Protein AF-A0A966JKJ8-F1 (afdb_monomer_lite)

Foldseek 3Di:
DDDPPDPDDDPPDPPPDDDDDDCVVVVVCVVVVVVCCVPPVVVVVVCVQVVQWDDPPPDDPPDTDRPPD

Secondary structure (DSSP, 8-state):
------------S----------HHHHHHHHHHHHHIIIIIHHHHHHHHHHTEEPPTTPPTT--EES--

Structure (mmCIF, N/CA/C/O backbone):
data_AF-A0A966JKJ8-F1
#
_entry.id   AF-A0A966JKJ8-F1
#
loop_
_atom_site.group_PDB
_atom_site.id
_atom_site.type_symbol
_atom_site.label_atom_id
_atom_site.label_alt_id
_atom_site.label_comp_id
_atom_site.label_asym_id
_atom_site.label_entity_id
_atom_site.label_seq_id
_atom_site.pdbx_PDB_ins_code
_atom_site.Cartn_x
_atom_site.Cartn_y
_atom_site.Cartn_z
_atom_site.occupancy
_atom_site.B_iso_or_equiv
_atom_site.auth_seq_id
_atom_site.auth_comp_id
_atom_site.auth_asym_id
_atom_site.auth_atom_id
_atom_site.pdbx_PDB_model_num
ATOM 1 N N . MET A 1 1 ? -48.802 15.575 36.661 1.00 38.12 1 MET A N 1
ATOM 2 C CA . MET A 1 1 ? -48.342 15.088 35.343 1.00 38.12 1 MET A CA 1
ATOM 3 C C . MET A 1 1 ? -47.167 15.966 34.937 1.00 38.12 1 MET A C 1
ATOM 5 O O . MET A 1 1 ? -47.318 17.169 35.024 1.00 38.12 1 MET A O 1
ATOM 9 N N . ALA A 1 2 ? -46.001 15.523 34.509 1.00 49.50 2 ALA A N 1
ATOM 10 C CA . ALA A 1 2 ? -45.400 14.211 34.413 1.00 49.50 2 ALA A CA 1
ATOM 11 C C . ALA A 1 2 ? -43.989 14.514 33.857 1.00 49.50 2 ALA A C 1
ATOM 13 O O . ALA A 1 2 ? -43.876 15.192 32.843 1.00 49.50 2 ALA A O 1
ATOM 14 N N . PHE A 1 3 ? -42.950 14.050 34.551 1.00 58.22 3 PHE A N 1
ATOM 15 C CA . PHE A 1 3 ? -41.604 13.805 34.018 1.00 58.22 3 PHE A CA 1
ATOM 16 C C . PHE A 1 3 ? -40.733 14.994 33.574 1.00 58.22 3 PHE A C 1
ATOM 18 O O . PHE A 1 3 ? -40.464 15.202 32.394 1.00 58.22 3 PHE A O 1
ATOM 25 N N . LEU A 1 4 ? -40.120 15.656 34.558 1.00 56.06 4 LEU A N 1
ATOM 26 C CA . LEU A 1 4 ? -38.778 16.207 34.384 1.00 56.06 4 LEU A CA 1
ATOM 27 C C . LEU A 1 4 ? -37.776 15.066 34.644 1.00 56.06 4 LEU A C 1
ATOM 29 O O . LEU A 1 4 ? -37.393 14.809 35.786 1.00 56.06 4 LEU A O 1
ATOM 33 N N . HIS A 1 5 ? -37.398 14.319 33.603 1.00 54.16 5 HIS A N 1
ATOM 34 C CA . HIS A 1 5 ? -36.295 13.362 33.701 1.00 54.16 5 HIS A CA 1
ATOM 35 C C . HIS A 1 5 ? -34.973 14.129 33.715 1.00 54.16 5 HIS A C 1
ATOM 37 O O . HIS A 1 5 ? -34.384 14.453 32.690 1.00 54.16 5 HIS A O 1
ATOM 43 N N . THR A 1 6 ? -34.553 14.431 34.937 1.00 53.41 6 THR A N 1
ATOM 44 C CA . THR A 1 6 ? -33.164 14.537 35.374 1.00 53.41 6 THR A CA 1
ATOM 45 C C . THR A 1 6 ? -32.254 13.586 34.579 1.00 53.41 6 THR A C 1
ATOM 47 O O . THR A 1 6 ? -32.239 12.373 34.778 1.00 53.41 6 THR A O 1
ATOM 50 N N . ALA A 1 7 ? -31.487 14.161 33.654 1.00 60.22 7 ALA A N 1
ATOM 51 C CA . ALA A 1 7 ? -30.282 13.563 33.101 1.00 60.22 7 ALA A CA 1
ATOM 52 C C . ALA A 1 7 ? -29.085 14.010 33.954 1.00 60.22 7 ALA A C 1
ATOM 54 O O . ALA A 1 7 ? -28.174 14.679 33.472 1.00 60.22 7 ALA A O 1
ATOM 55 N N . THR A 1 8 ? -29.095 13.687 35.248 1.00 55.34 8 THR A N 1
ATOM 56 C CA . THR A 1 8 ? -27.888 13.742 36.080 1.00 55.34 8 THR A CA 1
ATOM 57 C C . THR A 1 8 ? -27.609 12.351 36.635 1.00 55.34 8 THR A C 1
ATOM 59 O O . THR A 1 8 ? -28.255 11.857 37.552 1.00 55.34 8 THR A O 1
ATOM 62 N N . GLY A 1 9 ? -26.634 11.691 36.015 1.00 51.34 9 GLY A N 1
ATOM 63 C CA . GLY A 1 9 ? -26.209 10.335 36.356 1.00 51.34 9 GLY A CA 1
ATOM 64 C C . GLY A 1 9 ? -24.892 9.968 35.685 1.00 51.34 9 GLY A C 1
ATOM 65 O O . GLY A 1 9 ? -24.758 8.910 35.086 1.00 51.34 9 GLY A O 1
ATOM 66 N N . THR A 1 10 ? -23.948 10.900 35.731 1.00 53.50 10 THR A N 1
ATOM 67 C CA . THR A 1 10 ? -22.540 10.780 35.368 1.00 53.50 10 THR A CA 1
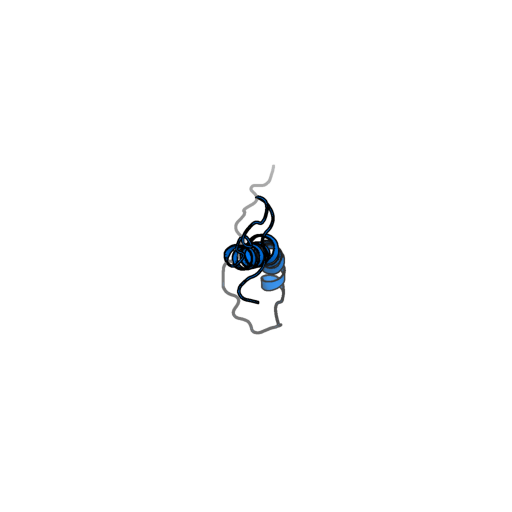ATOM 68 C C . THR A 1 10 ? -21.902 9.441 35.762 1.00 53.50 10 THR A C 1
ATOM 70 O O . THR A 1 10 ? -21.946 9.043 36.923 1.00 53.50 10 THR A O 1
ATOM 73 N N . SER A 1 11 ? -21.145 8.832 34.843 1.00 49.59 11 SER A N 1
ATOM 74 C CA . SER A 1 11 ? -19.944 8.070 35.217 1.00 49.59 11 SER A CA 1
ATOM 75 C C . SER A 1 11 ? -18.720 8.537 34.420 1.00 49.59 11 SER A C 1
ATOM 77 O O . SER A 1 11 ? -18.029 7.754 33.774 1.00 49.59 11 SER A O 1
ATOM 79 N N . SER A 1 12 ? -18.448 9.841 34.455 1.00 62.72 12 SER A N 1
ATOM 80 C CA . SER A 1 12 ? -17.139 10.403 34.125 1.00 62.72 12 SER A CA 1
ATOM 81 C C . SER A 1 12 ? -16.257 10.342 35.375 1.00 62.72 12 SER A C 1
ATOM 83 O O . SER A 1 12 ? -16.243 11.249 36.203 1.00 62.72 12 SER A O 1
ATOM 85 N N . GLY A 1 13 ? -15.555 9.228 35.534 1.00 53.22 13 GLY A N 1
ATOM 86 C CA . GLY A 1 13 ? -14.503 9.056 36.527 1.00 53.22 13 GLY A CA 1
ATOM 87 C C . GLY A 1 13 ? -13.684 7.826 36.147 1.00 53.22 13 GLY A C 1
ATOM 88 O O . GLY A 1 13 ? -14.286 6.804 35.802 1.00 53.22 13 GLY A O 1
ATOM 89 N N . PRO A 1 14 ? -12.340 7.889 36.146 1.00 56.19 14 PRO A N 1
ATOM 90 C CA . PRO A 1 14 ? -11.532 6.757 35.736 1.00 56.19 14 PRO A CA 1
ATOM 91 C C . PRO A 1 14 ? -11.685 5.671 36.799 1.00 56.19 14 PRO A C 1
ATOM 93 O O . PRO A 1 14 ? -11.135 5.774 37.895 1.00 56.19 14 PRO A O 1
ATOM 96 N N . LYS A 1 15 ? -12.454 4.621 36.492 1.00 57.28 15 LYS A N 1
ATOM 97 C CA . LYS A 1 15 ? -12.460 3.400 37.300 1.00 57.28 15 LYS A CA 1
ATOM 98 C C . LYS A 1 15 ? -11.126 2.695 37.076 1.00 57.28 15 LYS A C 1
ATOM 100 O O . LYS A 1 15 ? -11.002 1.795 36.252 1.00 57.28 15 LYS A O 1
ATOM 105 N N . SER A 1 16 ? -10.121 3.168 37.807 1.00 69.69 16 SER A N 1
ATOM 106 C CA . SER A 1 16 ? -8.892 2.445 38.095 1.00 69.69 16 SER A CA 1
ATOM 107 C C . SER A 1 16 ? -9.280 1.188 38.867 1.00 69.69 16 SER A C 1
ATOM 109 O O . SER A 1 16 ? -9.554 1.211 40.064 1.00 69.69 16 SER A O 1
ATOM 111 N N . GLY A 1 17 ? -9.418 0.095 38.130 1.00 54.44 17 GLY A N 1
ATOM 112 C CA . GLY A 1 17 ? -9.700 -1.226 38.651 1.00 54.44 17 GLY A CA 1
ATOM 113 C C . GLY A 1 17 ? -9.134 -2.211 37.650 1.00 54.44 17 GLY A C 1
ATOM 114 O O . GLY A 1 17 ? -9.623 -2.309 36.530 1.00 54.44 17 GLY A O 1
ATOM 115 N N . ILE A 1 18 ? -8.061 -2.895 38.029 1.00 71.25 18 ILE A N 1
ATOM 116 C CA . ILE A 1 18 ? -7.474 -4.005 37.270 1.00 71.25 18 ILE A CA 1
ATOM 117 C C . ILE A 1 18 ? -8.612 -4.903 36.748 1.00 71.25 18 ILE A C 1
ATOM 119 O O . ILE A 1 18 ? -9.367 -5.351 37.608 1.00 71.25 18 ILE A O 1
ATOM 123 N N . LYS A 1 19 ? -8.748 -5.191 35.432 1.00 54.91 19 LYS A N 1
ATOM 124 C CA . LYS A 1 19 ? -9.197 -6.509 34.891 1.00 54.91 19 LYS A CA 1
ATOM 125 C C . LYS A 1 19 ? -9.586 -6.556 33.400 1.00 54.91 19 LYS A C 1
ATOM 127 O O . LYS A 1 19 ? -10.404 -5.787 32.909 1.00 54.91 19 LYS A O 1
ATOM 132 N N . SER A 1 20 ? -9.099 -7.633 32.772 1.00 63.75 20 SER A N 1
ATOM 133 C CA . SER A 1 20 ? -9.349 -8.161 31.419 1.00 63.75 20 SER A CA 1
ATOM 134 C C . SER A 1 20 ? -8.744 -7.365 30.254 1.00 63.75 20 SER A C 1
ATOM 136 O O . SER A 1 20 ? -8.832 -6.142 30.186 1.00 63.75 20 SER A O 1
ATOM 138 N N . LYS A 1 21 ? -8.098 -8.082 29.323 1.00 69.44 21 LYS A N 1
ATOM 139 C CA . LYS A 1 21 ? -7.646 -7.553 28.030 1.00 69.44 21 LYS A CA 1
ATOM 140 C C . LYS A 1 21 ? -8.881 -7.036 27.283 1.00 69.44 21 LYS A C 1
ATOM 142 O O . LYS A 1 21 ? -9.600 -7.817 26.669 1.00 69.44 21 LYS A O 1
ATOM 147 N N . SER A 1 22 ? -9.150 -5.737 27.371 1.00 80.62 22 SER A N 1
ATOM 148 C CA . SER A 1 22 ? -10.270 -5.121 26.662 1.00 80.62 22 SER A CA 1
ATOM 149 C C . SER A 1 22 ? -9.917 -4.974 25.183 1.00 80.62 22 SER A C 1
ATOM 151 O O . SER A 1 22 ? -9.005 -4.229 24.824 1.00 80.62 22 SER A O 1
ATOM 153 N N . TRP A 1 23 ? -10.623 -5.716 24.327 1.00 89.12 23 TRP A N 1
ATOM 154 C CA . TRP A 1 23 ? -10.492 -5.636 22.866 1.00 89.12 23 TRP A CA 1
ATOM 155 C C . TRP A 1 23 ? -11.347 -4.527 22.249 1.00 89.12 23 TRP A C 1
ATOM 157 O O . TRP A 1 23 ? -11.094 -4.108 21.122 1.00 89.12 23 TRP A O 1
ATOM 167 N N . THR A 1 24 ? -12.322 -4.015 23.000 1.00 90.19 24 THR A N 1
ATOM 168 C CA . THR A 1 24 ? -13.262 -2.976 22.574 1.00 90.19 24 THR A CA 1
ATOM 169 C C . THR A 1 24 ? -12.599 -1.759 21.911 1.00 90.19 24 THR A C 1
ATOM 171 O O . THR A 1 24 ? -13.040 -1.407 20.818 1.00 90.19 24 THR A O 1
ATOM 174 N N . PRO A 1 25 ? -11.532 -1.132 22.459 1.00 90.56 25 PRO A N 1
ATOM 175 C CA . PRO A 1 25 ? -10.908 0.015 21.790 1.00 90.56 25 PRO A CA 1
ATOM 176 C C . PRO A 1 25 ? -10.296 -0.345 20.427 1.00 90.56 25 PRO A C 1
ATOM 178 O O . PRO A 1 25 ? -10.330 0.469 19.510 1.00 90.56 25 PRO A O 1
ATOM 181 N N . TYR A 1 26 ? -9.783 -1.567 20.260 1.00 93.50 26 TYR A N 1
ATOM 182 C CA . TYR A 1 26 ? -9.196 -2.019 18.997 1.00 93.50 26 TYR A CA 1
ATOM 183 C C . TYR A 1 26 ? -10.261 -2.368 17.962 1.00 93.50 26 TYR A C 1
ATOM 185 O O . TYR A 1 26 ? -10.075 -2.065 16.789 1.00 93.50 26 TYR A O 1
ATOM 193 N N . LEU A 1 27 ? -11.386 -2.954 18.382 1.00 94.12 27 LEU A N 1
ATOM 194 C CA . LEU A 1 27 ? -12.502 -3.243 17.478 1.00 94.12 27 LEU A CA 1
ATOM 195 C C . LEU A 1 27 ? -13.105 -1.957 16.900 1.00 94.12 27 LEU A C 1
ATOM 197 O O . LEU A 1 27 ? -13.436 -1.916 15.720 1.00 94.12 27 LEU A O 1
ATOM 201 N N . LEU A 1 28 ? -13.210 -0.906 17.721 1.00 93.44 28 LEU A N 1
ATOM 202 C CA . LEU A 1 28 ? -13.680 0.409 17.278 1.00 93.44 28 LEU A CA 1
ATOM 203 C C . LEU A 1 28 ? -12.670 1.110 16.356 1.00 93.44 28 LEU A C 1
ATOM 205 O O . LEU A 1 28 ? -13.071 1.874 15.482 1.00 93.44 28 LEU A O 1
ATOM 209 N N . LEU A 1 29 ? -11.373 0.829 16.515 1.00 96.25 29 LEU A N 1
ATOM 210 C CA . LEU A 1 29 ? -10.303 1.390 15.684 1.00 96.25 29 LEU A CA 1
ATOM 211 C C . LEU A 1 29 ? -10.110 0.635 14.357 1.00 96.25 29 LEU A C 1
ATOM 213 O O . LEU A 1 29 ? -9.787 1.247 13.338 1.00 96.25 29 LEU A O 1
ATOM 217 N N . ALA A 1 30 ? -10.334 -0.680 14.355 1.00 97.06 30 ALA A N 1
ATOM 218 C CA . ALA A 1 30 ? -10.157 -1.563 13.206 1.00 97.06 30 ALA A CA 1
ATOM 219 C C . ALA A 1 30 ? -10.803 -1.062 11.897 1.00 97.06 30 ALA A C 1
ATOM 221 O O . ALA A 1 30 ? -10.094 -1.054 10.890 1.00 97.06 30 ALA A O 1
ATOM 222 N N . PRO A 1 31 ? -12.073 -0.603 11.848 1.00 96.88 31 PRO A N 1
ATOM 223 C CA . PRO A 1 31 ? -12.670 -0.139 10.592 1.00 96.88 31 PRO A CA 1
ATOM 224 C C . PRO A 1 31 ? -11.939 1.074 10.001 1.00 96.88 31 PRO A C 1
ATOM 226 O O . PRO A 1 31 ? -11.718 1.123 8.792 1.00 96.88 31 PRO A O 1
ATOM 229 N N . GLY A 1 32 ? -11.498 2.016 10.842 1.00 97.75 32 GLY A N 1
ATOM 230 C CA . GLY A 1 32 ? -10.700 3.161 10.397 1.00 97.75 32 GLY A CA 1
ATOM 231 C C . GLY A 1 32 ? -9.327 2.739 9.874 1.00 97.75 32 GLY A C 1
ATOM 232 O O . GLY A 1 32 ? -8.877 3.233 8.842 1.00 97.75 32 GLY A O 1
ATOM 233 N N . LEU A 1 33 ? -8.686 1.769 10.533 1.00 98.12 33 LEU A N 1
ATOM 234 C CA . LEU A 1 33 ? -7.402 1.227 10.086 1.00 98.12 33 LEU A CA 1
ATOM 235 C C . LEU A 1 33 ? -7.526 0.516 8.728 1.00 98.12 33 LEU A C 1
ATOM 237 O O . LEU A 1 33 ? -6.709 0.748 7.841 1.00 98.12 33 LEU A O 1
ATOM 241 N N . ILE A 1 34 ? -8.562 -0.309 8.544 1.00 98.25 34 ILE A N 1
A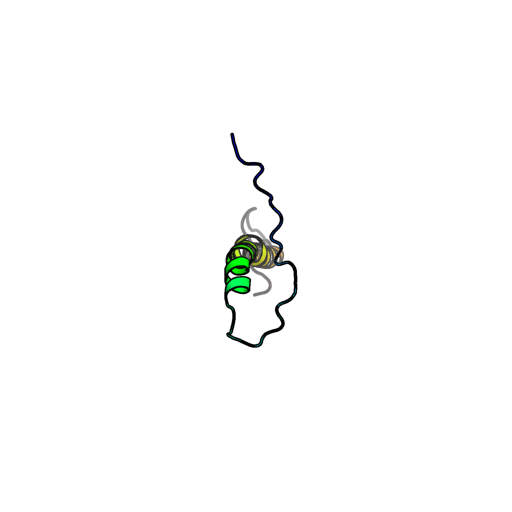TOM 242 C CA . ILE A 1 34 ? -8.844 -0.996 7.273 1.00 98.25 34 ILE A CA 1
ATOM 243 C C . ILE A 1 34 ? -9.052 0.027 6.153 1.00 98.25 34 ILE A C 1
ATOM 245 O O . ILE A 1 34 ? -8.516 -0.135 5.053 1.00 98.25 34 ILE A O 1
ATOM 249 N N . TRP A 1 35 ? -9.788 1.100 6.442 1.00 98.19 35 TRP A N 1
ATOM 250 C CA . TRP A 1 35 ? -10.007 2.180 5.489 1.00 98.19 35 TRP A CA 1
ATOM 251 C C . TRP A 1 35 ? -8.692 2.873 5.101 1.00 98.19 35 TRP A C 1
ATOM 253 O O . TRP A 1 35 ? -8.406 3.004 3.913 1.00 98.19 35 TRP A O 1
ATOM 263 N N . LEU A 1 36 ? -7.840 3.225 6.072 1.00 98.38 36 LEU A N 1
ATOM 264 C CA . LEU A 1 36 ? -6.526 3.821 5.802 1.00 98.38 36 LEU A CA 1
ATOM 265 C C . LEU A 1 36 ? -5.626 2.894 4.980 1.00 98.38 36 LEU A C 1
ATOM 267 O O . LEU A 1 36 ? -5.000 3.333 4.021 1.00 98.38 36 LEU A O 1
ATOM 271 N N . ILE A 1 37 ? -5.572 1.604 5.306 1.00 98.38 37 ILE A N 1
ATOM 272 C CA . ILE A 1 37 ? -4.765 0.649 4.537 1.00 98.38 37 ILE A CA 1
ATOM 273 C C . ILE A 1 37 ? -5.239 0.620 3.077 1.00 98.38 37 ILE A C 1
ATOM 275 O O . ILE A 1 37 ? -4.429 0.745 2.159 1.00 98.38 37 ILE A O 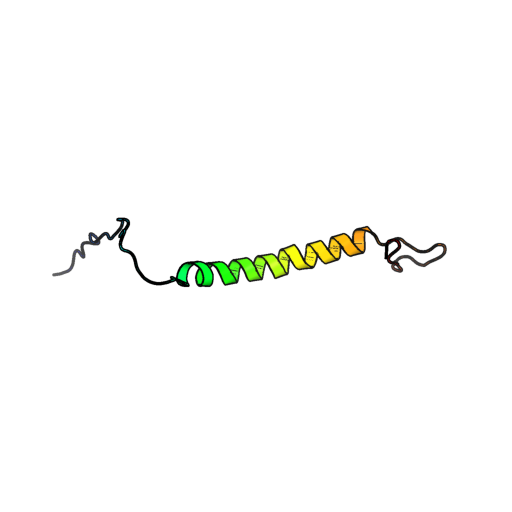1
ATOM 279 N N . THR A 1 38 ? -6.551 0.519 2.867 1.00 98.06 38 THR A N 1
ATOM 280 C CA . THR A 1 38 ? -7.153 0.382 1.533 1.00 98.06 38 THR A CA 1
ATOM 281 C C . THR A 1 38 ? -7.009 1.650 0.692 1.00 98.06 38 THR A C 1
ATOM 283 O O . THR A 1 38 ? -6.674 1.562 -0.485 1.00 98.06 38 THR A O 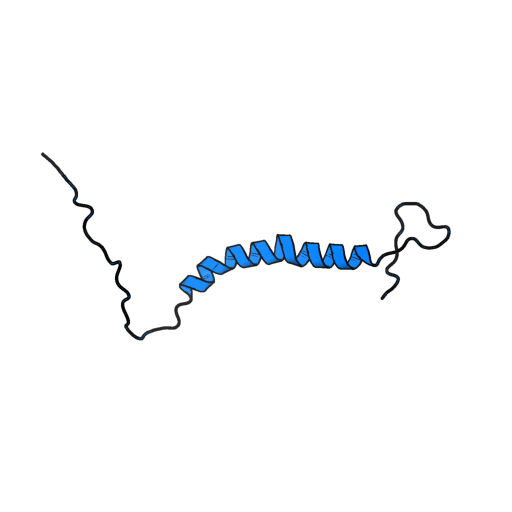1
ATOM 286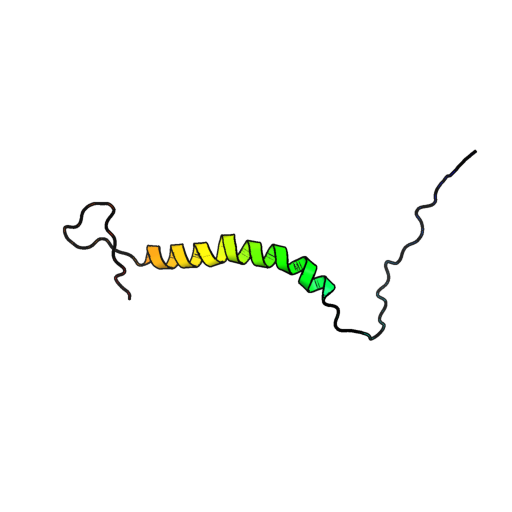 N N . PHE A 1 39 ? -7.240 2.827 1.278 1.00 97.44 39 PHE A N 1
ATOM 287 C CA . PHE A 1 39 ? -7.282 4.096 0.540 1.00 97.44 39 PHE A CA 1
ATOM 288 C C . PHE A 1 39 ? -5.984 4.902 0.585 1.00 97.44 39 PHE A C 1
ATOM 290 O O . PHE A 1 39 ? -5.819 5.812 -0.221 1.00 97.44 39 PHE A O 1
ATOM 297 N N . PHE A 1 40 ? -5.056 4.583 1.487 1.00 97.31 40 PHE A N 1
ATOM 298 C CA . PHE A 1 40 ? -3.757 5.253 1.552 1.00 97.31 40 PHE A CA 1
ATOM 299 C C . PHE A 1 40 ? -2.615 4.294 1.242 1.00 97.31 40 PHE A C 1
ATOM 301 O O . PHE A 1 40 ? -1.874 4.539 0.297 1.00 97.31 40 PHE A O 1
ATOM 308 N N . ILE A 1 41 ? -2.468 3.189 1.979 1.00 98.12 41 ILE A N 1
ATOM 309 C CA . ILE A 1 41 ? -1.274 2.335 1.843 1.00 98.12 41 ILE A CA 1
ATOM 310 C C . ILE A 1 41 ? -1.216 1.661 0.468 1.00 98.12 41 ILE A C 1
ATOM 312 O O . ILE A 1 41 ? -0.201 1.773 -0.221 1.00 98.12 41 ILE A O 1
ATOM 316 N N . PHE A 1 42 ? -2.297 1.007 0.036 1.00 97.56 42 PHE A N 1
ATOM 317 C CA . PHE A 1 42 ? -2.353 0.374 -1.288 1.00 97.56 42 PHE A CA 1
ATOM 318 C C . PHE A 1 42 ? -2.097 1.378 -2.438 1.00 97.56 42 PHE A C 1
ATOM 320 O O . PHE A 1 42 ? -1.250 1.101 -3.297 1.00 97.56 42 PHE A O 1
ATOM 327 N N . PRO A 1 43 ? -2.741 2.563 -2.461 1.00 97.00 43 PRO A N 1
ATOM 328 C CA . PRO A 1 43 ? -2.453 3.589 -3.462 1.00 97.00 43 PRO A CA 1
ATOM 329 C C . PRO A 1 43 ? -1.032 4.144 -3.402 1.00 97.00 43 PRO A C 1
ATOM 331 O O . PRO A 1 43 ? -0.436 4.360 -4.452 1.00 97.00 43 PRO A O 1
ATOM 334 N N . ILE A 1 44 ? -0.453 4.332 -2.212 1.00 98.25 44 ILE A N 1
ATOM 335 C CA . ILE A 1 44 ? 0.933 4.805 -2.071 1.00 98.25 44 ILE 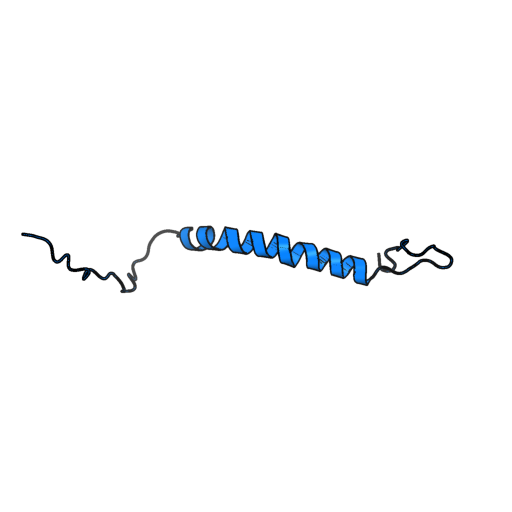A CA 1
ATOM 336 C C . ILE A 1 44 ? 1.912 3.809 -2.693 1.00 98.25 44 ILE A C 1
ATOM 338 O O . ILE A 1 44 ? 2.806 4.223 -3.423 1.00 98.25 44 ILE A O 1
ATOM 342 N N . ILE A 1 45 ? 1.734 2.506 -2.460 1.00 96.81 45 ILE A N 1
ATOM 343 C CA . ILE A 1 45 ? 2.581 1.474 -3.083 1.00 96.81 45 ILE A CA 1
ATOM 344 C C . ILE A 1 45 ? 2.434 1.508 -4.610 1.00 96.81 45 ILE A C 1
ATOM 346 O O . ILE A 1 45 ? 3.426 1.410 -5.336 1.00 96.81 45 ILE A O 1
ATOM 350 N N . SER A 1 46 ? 1.204 1.689 -5.099 1.00 93.62 46 SER A N 1
ATOM 351 C CA . SER A 1 46 ? 0.929 1.813 -6.535 1.00 93.62 46 SER A CA 1
ATOM 352 C C . SER A 1 46 ? 1.637 3.033 -7.129 1.00 93.62 46 SER A C 1
ATOM 354 O O . SER A 1 46 ? 2.340 2.907 -8.129 1.00 93.62 46 SER A O 1
ATOM 356 N N . LEU A 1 47 ? 1.532 4.190 -6.468 1.00 94.81 47 LEU A N 1
ATOM 357 C CA . LEU A 1 47 ? 2.205 5.427 -6.860 1.00 94.81 47 LEU A CA 1
ATOM 358 C C . LEU A 1 47 ? 3.720 5.265 -6.859 1.00 94.81 47 LEU A C 1
ATOM 360 O O . LEU A 1 47 ? 4.355 5.590 -7.858 1.00 94.81 47 LEU A O 1
ATOM 364 N N . ALA A 1 48 ? 4.285 4.714 -5.785 1.00 94.50 48 ALA A N 1
ATOM 365 C CA . ALA A 1 48 ? 5.716 4.464 -5.680 1.00 94.50 48 ALA A CA 1
ATOM 366 C C . ALA A 1 48 ? 6.206 3.587 -6.843 1.00 94.50 48 ALA A C 1
ATOM 368 O O . ALA A 1 48 ? 7.154 3.962 -7.528 1.00 94.50 48 ALA A O 1
ATOM 369 N N . SER A 1 49 ? 5.494 2.497 -7.142 1.00 91.62 49 SER A N 1
ATOM 370 C CA . SER A 1 49 ? 5.823 1.611 -8.268 1.00 91.62 49 SER A CA 1
ATOM 371 C C . SER A 1 49 ? 5.772 2.358 -9.604 1.00 91.62 49 SER A C 1
ATOM 373 O O . SER A 1 49 ? 6.731 2.341 -10.368 1.00 91.62 49 SER A O 1
ATOM 375 N N . THR A 1 50 ? 4.686 3.088 -9.875 1.00 92.38 50 THR A N 1
ATOM 376 C CA . THR A 1 50 ? 4.549 3.846 -11.130 1.00 92.38 50 THR A CA 1
ATOM 377 C C . THR A 1 50 ? 5.524 5.017 -11.247 1.00 92.38 50 THR A C 1
ATOM 379 O O . THR A 1 50 ? 5.905 5.366 -12.359 1.00 92.38 50 THR A O 1
ATOM 382 N N . SER A 1 51 ? 5.977 5.597 -10.129 1.00 91.88 51 SER A N 1
ATOM 383 C CA . SER A 1 51 ? 6.933 6.712 -10.129 1.00 91.88 51 SER A CA 1
ATOM 384 C C . SER A 1 51 ? 8.323 6.307 -10.620 1.00 91.88 51 SER A C 1
ATOM 386 O O . SER A 1 51 ? 9.067 7.150 -11.107 1.00 91.88 51 SER A O 1
ATOM 388 N N . THR A 1 52 ? 8.653 5.017 -10.520 1.00 91.50 52 THR A N 1
ATOM 389 C CA . THR A 1 52 ? 9.923 4.434 -10.980 1.00 91.50 52 THR A CA 1
ATOM 390 C C . THR A 1 52 ? 9.839 3.810 -12.370 1.00 91.50 52 THR A C 1
ATOM 392 O O . THR A 1 52 ? 10.802 3.204 -12.841 1.00 91.50 52 THR A O 1
ATOM 395 N N . MET A 1 53 ? 8.681 3.906 -13.022 1.00 93.25 53 MET A N 1
ATOM 396 C CA . MET A 1 53 ? 8.525 3.415 -14.380 1.00 93.25 53 MET A CA 1
ATOM 397 C C . MET A 1 53 ? 8.967 4.475 -15.374 1.00 93.25 53 MET A C 1
ATOM 399 O O . MET A 1 53 ? 8.607 5.649 -15.269 1.00 93.25 53 MET A O 1
ATOM 403 N N . VAL A 1 54 ? 9.684 4.029 -16.396 1.00 91.94 54 VAL A N 1
ATOM 404 C CA . VAL A 1 54 ? 10.103 4.879 -17.506 1.00 91.94 54 VAL A CA 1
ATOM 405 C C . VAL A 1 54 ? 9.504 4.374 -18.800 1.00 91.94 54 VAL A C 1
ATOM 407 O O . VAL A 1 54 ? 9.079 3.220 -18.929 1.00 91.94 54 VAL A O 1
ATOM 410 N N . ARG A 1 55 ? 9.446 5.269 -19.781 1.00 91.75 55 ARG A N 1
ATOM 411 C CA . ARG A 1 55 ? 9.115 4.874 -21.140 1.00 91.75 55 ARG A CA 1
ATOM 412 C C . ARG A 1 55 ? 10.346 4.203 -21.769 1.00 91.75 55 ARG A C 1
ATOM 414 O O . ARG A 1 55 ? 11.393 4.841 -21.798 1.00 91.75 55 ARG A O 1
ATOM 421 N N . PRO A 1 56 ? 10.218 2.991 -22.334 1.00 91.62 56 PRO A N 1
ATOM 422 C CA . PRO A 1 56 ? 11.279 2.399 -23.144 1.00 91.62 56 PRO A CA 1
ATOM 423 C C . PRO A 1 56 ? 11.552 3.203 -24.422 1.00 91.62 56 PRO A C 1
ATOM 425 O O . PRO A 1 56 ? 10.626 3.732 -25.042 1.00 91.62 56 PRO A O 1
ATOM 428 N N . GLU A 1 57 ? 12.808 3.237 -24.860 1.00 90.00 57 GLU A N 1
ATOM 429 C CA . GLU A 1 57 ? 13.200 3.928 -26.092 1.00 90.00 57 GLU A CA 1
ATOM 430 C C . GLU A 1 57 ? 12.421 3.417 -27.313 1.00 90.00 57 GLU A C 1
ATOM 432 O O . GLU A 1 57 ? 12.258 2.214 -27.519 1.00 90.00 57 GLU A O 1
ATOM 437 N N . GLY A 1 58 ? 11.905 4.348 -28.118 1.00 90.31 58 GLY A N 1
ATOM 438 C CA . GLY A 1 58 ? 11.096 4.037 -29.303 1.00 90.31 58 GLY A CA 1
ATOM 439 C C . GLY A 1 58 ? 9.675 3.525 -29.023 1.00 90.31 58 GLY A C 1
ATOM 440 O O . GLY A 1 58 ? 8.953 3.221 -29.972 1.00 90.31 58 GLY A O 1
ATOM 441 N N . ALA A 1 59 ? 9.242 3.440 -27.761 1.00 90.25 59 ALA A N 1
ATOM 442 C CA . ALA A 1 59 ? 7.924 2.921 -27.412 1.00 90.25 59 ALA A CA 1
ATOM 443 C C . ALA A 1 59 ? 6.806 3.986 -27.480 1.00 90.25 59 ALA A C 1
ATOM 445 O O . ALA A 1 59 ? 7.015 5.186 -27.250 1.00 90.25 59 ALA A O 1
ATOM 446 N N . GLN A 1 60 ? 5.587 3.537 -27.797 1.00 91.50 60 GLN A N 1
ATOM 447 C CA . GLN A 1 60 ? 4.414 4.404 -27.930 1.00 91.50 60 GLN A CA 1
ATOM 448 C C . GLN A 1 60 ? 4.011 5.020 -26.574 1.00 91.50 60 GLN A C 1
ATOM 450 O O . GLN A 1 60 ? 4.245 4.463 -25.503 1.00 91.50 60 GLN A O 1
ATOM 455 N N . ILE A 1 61 ? 3.356 6.184 -26.595 1.00 87.06 61 ILE A N 1
ATOM 456 C CA . ILE A 1 61 ? 2.783 6.784 -25.379 1.00 87.06 61 ILE A CA 1
ATOM 457 C C . ILE A 1 61 ? 1.787 5.795 -24.755 1.00 87.06 61 ILE A C 1
ATOM 459 O O . ILE A 1 61 ? 0.890 5.321 -25.444 1.00 87.06 61 ILE A O 1
ATOM 463 N N . GLY A 1 62 ? 1.947 5.495 -23.462 1.00 87.38 62 GLY A N 1
ATOM 464 C CA . GLY A 1 62 ? 1.127 4.509 -22.746 1.00 87.38 62 GLY A CA 1
ATOM 465 C C . GLY A 1 62 ? 1.848 3.196 -22.429 1.00 87.38 62 GLY A C 1
ATOM 466 O O . GLY A 1 62 ? 1.342 2.419 -21.625 1.00 87.38 62 GLY A O 1
ATOM 467 N N . THR A 1 63 ? 3.036 2.957 -22.994 1.00 89.88 63 THR A N 1
ATOM 468 C CA . THR A 1 63 ? 3.873 1.805 -22.633 1.00 89.88 63 THR A CA 1
ATOM 469 C C . THR A 1 63 ? 4.971 2.222 -21.662 1.00 89.88 63 THR A C 1
ATOM 471 O O . THR A 1 63 ? 5.795 3.082 -21.983 1.00 89.88 63 THR A O 1
ATOM 474 N N . TYR A 1 64 ? 4.993 1.592 -20.493 1.00 91.50 64 TYR A N 1
ATOM 475 C CA . TYR A 1 64 ? 5.942 1.875 -19.423 1.00 91.50 64 TYR A CA 1
ATOM 476 C C . TYR A 1 64 ? 6.489 0.565 -18.866 1.00 91.50 64 TYR A C 1
ATOM 478 O O . TYR A 1 64 ? 5.776 -0.439 -18.820 1.00 91.50 64 TYR A O 1
ATOM 486 N N . VAL A 1 65 ? 7.754 0.577 -18.457 1.00 91.19 65 VAL A N 1
ATOM 487 C CA . VAL A 1 65 ? 8.420 -0.575 -17.842 1.00 91.19 65 VAL A CA 1
ATOM 488 C C . VAL A 1 65 ? 9.056 -0.161 -16.527 1.00 91.19 65 VAL A C 1
ATOM 490 O O . VAL A 1 65 ? 9.479 0.982 -16.358 1.00 91.19 65 VAL A O 1
ATOM 493 N N . GLN A 1 66 ? 9.120 -1.103 -15.592 1.00 91.44 66 GLN A N 1
ATOM 494 C CA . GLN A 1 66 ? 9.846 -0.920 -14.345 1.00 91.44 66 GLN A CA 1
ATOM 495 C C . GLN A 1 66 ? 11.349 -0.969 -14.634 1.00 91.44 66 GLN A C 1
ATOM 497 O O . GLN A 1 66 ? 11.869 -2.038 -14.951 1.00 91.44 66 GLN A O 1
ATOM 502 N N . GLU A 1 67 ? 12.036 0.170 -14.533 1.00 85.12 67 GLU A N 1
ATOM 503 C CA . GLU A 1 67 ? 13.484 0.236 -14.776 1.00 85.12 67 GLU A CA 1
ATOM 504 C C . GLU A 1 67 ? 14.278 -0.324 -13.590 1.00 85.12 67 GLU A C 1
ATOM 506 O O . GLU A 1 67 ? 15.219 -1.092 -13.766 1.00 85.12 67 GLU A O 1
ATOM 511 N N . LEU A 1 68 ? 13.853 0.009 -12.368 1.00 79.12 68 LEU A N 1
ATOM 512 C CA . LEU A 1 68 ? 14.562 -0.298 -11.121 1.00 79.12 68 LEU A CA 1
ATOM 513 C C . LEU A 1 68 ? 14.044 -1.578 -10.442 1.00 79.12 68 LEU A C 1
ATOM 515 O O . LEU A 1 68 ? 13.701 -1.556 -9.261 1.00 79.12 68 LEU A O 1
ATOM 519 N N . ARG A 1 69 ? 13.889 -2.665 -11.202 1.00 72.50 69 ARG A N 1
ATOM 520 C CA . ARG A 1 69 ? 13.395 -3.953 -10.686 1.00 72.50 69 ARG A CA 1
ATOM 521 C C . ARG A 1 69 ? 14.383 -4.646 -9.744 1.00 72.50 69 ARG A C 1
ATOM 523 O O . ARG A 1 69 ? 15.573 -4.730 -10.110 1.00 72.50 69 ARG A O 1
#

Radius of gyration: 27.12 Å; chains: 1; bounding box: 63×24×68 Å

pLDDT: mean 81.74, std 17.58, range [38.12, 98.38]

Sequence (69 aa):
MAFLHTATGTSSGPKSGIKSKSWTPYLLLAPGLIWLITFFIFPIISLASTSTMVRPEGAQIGTYVQELR